Protein AF-A0A8X7NBV9-F1 (afdb_monomer_lite)

Radius of gyration: 50.73 Å; chains: 1; bounding box: 82×38×166 Å

Foldseek 3Di:
DDDDDDDDDDDDDDDDDDDDDDDDDDPDPDDDDDDDDDDDDDDDDDDDDDDPDPPDPPVPCPPPPDPDPVRVVVVVVVVVVVVVVVVVVVVVVVVVVVVVVVVVVVCVVCVVVVVVVVVVVVVVVVVVVVVVVVVVVVVVVVVVVVVVVVVVVVVVVVVVVVVVVVD

pLDDT: mean 71.48, std 27.23, range [28.72, 98.12]

Secondary structure (DSSP, 8-state):
-------------S---------------------------------------------------PPPHHHHHHHHHHHHHHHHHHHHHHHHHHHHHHHHHHHHHHHHHHHHHHHHHHHHHHHHHHHHHHHHHHHHHHHHHHHHHHHHHHHHHHHHHHHHHHHHHH-

Sequence (167 aa):
MSVVTVSIQLSPLTAWPSTTFRIAHRISSGSELLNSSDAGATRSQHNYLRPRVKPGRVASQVPRIGPSQEQLNTVRQQLLEANAQAVSERVKVEAVANDIGRKDTLLVERKPELQKIETLFSEANTQAANAVNEAAKLGSDNIKLTDELKIANRQLARAESSALVAE

Organism: NCBI:txid117179

Structure (mmCIF, N/CA/C/O backbone):
data_AF-A0A8X7NBV9-F1
#
_entry.id   AF-A0A8X7NBV9-F1
#
loop_
_atom_site.group_PDB
_atom_site.id
_atom_site.type_symbol
_atom_site.label_atom_id
_atom_site.label_alt_id
_atom_site.label_comp_id
_atom_site.label_asym_id
_atom_site.label_entity_id
_atom_site.label_seq_id
_atom_site.pdbx_PDB_ins_code
_atom_site.Cartn_x
_atom_site.Cartn_y
_atom_site.Cartn_z
_atom_site.occupancy
_atom_site.B_iso_or_equiv
_atom_site.auth_seq_id
_atom_site.auth_comp_id
_atom_site.auth_asym_id
_atom_site.auth_atom_id
_atom_site.pdbx_PDB_model_num
ATOM 1 N N . MET A 1 1 ? -4.201 -24.908 47.044 1.00 40.50 1 MET A N 1
ATOM 2 C CA . MET A 1 1 ? -4.213 -23.513 46.554 1.00 40.50 1 MET A CA 1
ATOM 3 C C . MET A 1 1 ? -3.425 -23.487 45.263 1.00 40.50 1 MET A C 1
ATOM 5 O O . MET A 1 1 ? -2.261 -23.861 45.299 1.00 40.50 1 MET A O 1
ATOM 9 N N . SER A 1 2 ? -4.048 -23.117 44.148 1.00 29.88 2 SER A N 1
ATOM 10 C CA . SER A 1 2 ? -3.385 -23.112 42.840 1.00 29.88 2 SER A CA 1
ATOM 11 C C . SER A 1 2 ? -3.385 -21.688 42.302 1.00 29.88 2 SER A C 1
ATOM 13 O O . SER A 1 2 ? -4.446 -21.129 42.036 1.00 29.88 2 SER A O 1
ATOM 15 N N . VAL A 1 3 ? -2.201 -21.085 42.205 1.00 34.66 3 VAL A N 1
ATOM 16 C CA . VAL A 1 3 ? -2.000 -19.785 41.557 1.00 34.66 3 VAL A CA 1
ATOM 17 C C . VAL A 1 3 ? -1.751 -20.068 40.082 1.00 34.66 3 VAL A C 1
ATOM 19 O O . VAL A 1 3 ? -0.753 -20.697 39.739 1.00 34.66 3 VAL A O 1
ATOM 22 N N . VAL A 1 4 ? -2.671 -19.647 39.216 1.00 29.69 4 VAL A N 1
ATOM 23 C CA . VAL A 1 4 ? -2.466 -19.690 37.765 1.00 29.69 4 VAL A CA 1
ATOM 24 C C . VAL A 1 4 ? -1.905 -18.338 37.345 1.00 29.69 4 VAL A C 1
ATOM 26 O O . VAL A 1 4 ? -2.595 -17.323 37.409 1.00 29.69 4 VAL A O 1
ATOM 29 N N . THR A 1 5 ? -0.635 -18.329 36.953 1.00 34.59 5 THR A N 1
ATOM 30 C CA . THR A 1 5 ? 0.057 -17.146 36.435 1.00 34.59 5 THR A CA 1
ATOM 31 C C . THR A 1 5 ? -0.054 -17.151 34.915 1.00 34.59 5 THR A C 1
ATOM 33 O O . THR A 1 5 ? 0.465 -18.056 34.268 1.00 34.59 5 THR A O 1
ATOM 36 N N . VAL A 1 6 ? -0.724 -16.153 34.338 1.00 31.12 6 VAL A N 1
ATOM 37 C CA . VAL A 1 6 ? -0.758 -15.941 32.884 1.00 31.12 6 VAL A CA 1
ATOM 38 C C . VAL A 1 6 ? 0.200 -14.801 32.551 1.00 31.12 6 VAL A C 1
ATOM 40 O O . VAL A 1 6 ? -0.018 -13.664 32.965 1.00 31.12 6 VAL A O 1
ATOM 43 N N . SER A 1 7 ? 1.275 -15.113 31.828 1.00 31.81 7 SER A N 1
ATOM 44 C CA . SER A 1 7 ? 2.258 -14.138 31.348 1.00 31.81 7 SER A CA 1
ATOM 45 C C . SER A 1 7 ? 1.928 -13.757 29.908 1.00 31.81 7 SER A C 1
ATOM 47 O O . SER A 1 7 ? 2.007 -14.600 29.018 1.00 31.81 7 SER A O 1
ATOM 49 N N . ILE A 1 8 ? 1.573 -12.495 29.667 1.00 34.66 8 ILE A N 1
ATOM 50 C CA . ILE A 1 8 ? 1.411 -11.947 28.315 1.00 34.66 8 ILE A CA 1
ATOM 51 C C . ILE A 1 8 ? 2.712 -11.228 27.958 1.00 34.66 8 ILE A C 1
ATOM 53 O O . ILE A 1 8 ? 3.088 -10.252 28.605 1.00 34.66 8 ILE A O 1
ATOM 57 N N . GLN A 1 9 ? 3.419 -11.739 26.952 1.00 31.36 9 GLN A N 1
ATOM 58 C CA . GLN A 1 9 ? 4.688 -11.192 26.482 1.00 31.36 9 GLN A CA 1
ATOM 59 C C . GLN A 1 9 ? 4.410 -10.249 25.300 1.00 31.36 9 GLN A C 1
ATOM 61 O O . GLN A 1 9 ? 4.125 -10.697 24.194 1.00 31.36 9 GLN A O 1
ATOM 66 N N . LEU A 1 10 ? 4.449 -8.937 25.542 1.00 36.03 10 LEU A N 1
ATOM 67 C CA . LEU A 1 10 ? 4.371 -7.913 24.495 1.00 36.03 10 LEU A CA 1
ATOM 68 C C . LEU A 1 10 ? 5.791 -7.608 23.994 1.00 36.03 10 LEU A C 1
ATOM 70 O O . LEU A 1 10 ? 6.668 -7.259 24.785 1.00 36.03 10 LEU A O 1
ATOM 74 N N . SER A 1 11 ? 6.036 -7.766 22.691 1.00 33.50 11 SER A N 1
ATOM 75 C CA . SER A 1 11 ? 7.308 -7.397 22.054 1.00 33.50 11 SER A CA 1
ATOM 76 C C . SER A 1 11 ? 7.513 -5.870 22.062 1.00 33.50 11 SER A C 1
ATOM 78 O O . SER A 1 11 ? 6.535 -5.129 21.940 1.00 33.50 11 SER A O 1
ATOM 80 N N . PRO A 1 12 ? 8.756 -5.367 22.196 1.00 40.03 12 PRO A N 1
ATOM 81 C CA . PRO A 1 12 ? 8.999 -3.980 22.563 1.00 40.03 12 PRO A CA 1
ATOM 82 C C . PRO A 1 12 ? 9.024 -3.071 21.331 1.00 40.03 12 PRO A C 1
ATOM 84 O O . PRO A 1 12 ? 9.937 -3.137 20.512 1.00 40.03 12 PRO A O 1
ATOM 87 N N . LEU A 1 13 ? 8.060 -2.159 21.236 1.00 38.03 13 LEU A N 1
ATOM 88 C CA . LEU A 1 13 ? 8.224 -0.920 20.485 1.00 38.03 13 LEU A CA 1
ATOM 89 C C . LEU A 1 13 ? 8.063 0.237 21.469 1.00 38.03 13 LEU A C 1
ATOM 91 O O . LEU A 1 13 ? 6.986 0.474 22.002 1.00 38.03 13 LEU A O 1
ATOM 95 N N . THR A 1 14 ? 9.168 0.955 21.658 1.00 39.38 14 THR A N 1
ATOM 96 C CA . THR A 1 14 ? 9.318 2.247 22.346 1.00 39.38 14 THR A CA 1
ATOM 97 C C . THR A 1 14 ? 9.292 2.240 23.881 1.00 39.38 14 THR A C 1
ATOM 99 O O . THR A 1 14 ? 8.371 1.773 24.541 1.00 39.38 14 THR A O 1
ATOM 102 N N . ALA A 1 15 ? 10.378 2.772 24.446 1.00 42.41 15 ALA A N 1
ATOM 103 C CA . ALA A 1 15 ? 10.660 2.874 25.868 1.00 42.41 15 ALA A CA 1
ATOM 104 C C . ALA A 1 15 ? 9.701 3.843 26.573 1.00 42.41 15 ALA A C 1
ATOM 106 O O . ALA A 1 15 ? 9.807 5.053 26.398 1.00 42.41 15 ALA A O 1
ATOM 107 N N . TRP A 1 16 ? 8.809 3.304 27.400 1.00 31.84 16 TRP A N 1
ATOM 108 C CA . TRP A 1 16 ? 8.080 4.019 28.450 1.00 31.84 16 TRP A CA 1
ATOM 109 C C . TRP A 1 16 ? 8.172 3.181 29.737 1.00 31.84 16 TRP A C 1
ATOM 111 O O . TRP A 1 16 ? 8.216 1.951 29.648 1.00 31.84 16 TRP A O 1
ATOM 121 N N . PRO A 1 17 ? 8.251 3.794 30.933 1.00 37.59 17 PRO A N 1
ATOM 122 C CA . PRO A 1 17 ? 8.408 3.049 32.178 1.00 37.59 17 PRO A CA 1
ATOM 123 C C . PRO A 1 17 ? 7.182 2.155 32.411 1.00 37.59 17 PRO A C 1
ATOM 125 O O . PRO A 1 17 ? 6.054 2.631 32.532 1.00 37.59 17 PRO A O 1
ATOM 128 N N . SER A 1 18 ? 7.404 0.842 32.451 1.00 35.84 18 SER A N 1
ATOM 129 C CA . SER A 1 18 ? 6.367 -0.159 32.689 1.00 35.84 18 SER A CA 1
ATOM 130 C C . SER A 1 18 ? 5.920 -0.122 34.152 1.00 35.84 18 SER A C 1
ATOM 132 O O . SER A 1 18 ? 6.580 -0.682 35.030 1.00 35.84 18 SER A O 1
ATOM 134 N N . THR A 1 19 ? 4.789 0.521 34.428 1.00 35.31 19 THR A N 1
ATOM 135 C CA . THR A 1 19 ? 4.111 0.421 35.726 1.00 35.31 19 THR A CA 1
ATOM 136 C C . THR A 1 19 ? 3.331 -0.893 35.774 1.00 35.31 19 THR A C 1
ATOM 138 O O . THR A 1 19 ? 2.257 -1.017 35.190 1.00 35.31 19 THR A O 1
ATOM 141 N N . THR A 1 20 ? 3.872 -1.901 36.459 1.00 39.22 20 THR A N 1
ATOM 142 C CA . THR A 1 20 ? 3.180 -3.176 36.694 1.00 39.22 20 THR A CA 1
ATOM 143 C C . THR A 1 20 ? 2.053 -2.977 37.708 1.00 39.22 20 THR A C 1
ATOM 145 O O . THR A 1 20 ? 2.305 -2.866 38.908 1.00 39.22 20 THR A O 1
ATOM 148 N N . PHE A 1 21 ? 0.800 -2.973 37.255 1.00 28.72 21 PHE A N 1
ATOM 149 C CA . PHE A 1 21 ? -0.358 -3.023 38.147 1.00 28.72 21 PHE A CA 1
ATOM 150 C C . PHE A 1 21 ? -0.648 -4.474 38.551 1.00 28.72 21 PHE A C 1
ATOM 152 O O . PHE A 1 21 ? -0.938 -5.324 37.711 1.00 28.72 21 PHE A O 1
ATOM 159 N N . ARG A 1 22 ? -0.582 -4.770 39.854 1.00 34.69 22 ARG A N 1
ATOM 160 C CA . ARG A 1 22 ? -1.091 -6.025 40.426 1.00 34.69 22 ARG A CA 1
ATOM 161 C C . ARG A 1 22 ? -2.537 -5.812 40.861 1.00 34.69 22 ARG A C 1
ATOM 163 O O . ARG A 1 22 ? -2.778 -5.143 41.861 1.00 34.69 22 ARG A O 1
ATOM 170 N N . ILE A 1 23 ? -3.490 -6.398 40.141 1.00 33.25 23 ILE A N 1
ATOM 171 C CA . ILE A 1 23 ? -4.890 -6.459 40.576 1.00 33.25 23 ILE A CA 1
ATOM 172 C C . ILE A 1 23 ? -5.084 -7.783 41.320 1.00 33.25 23 ILE A C 1
ATOM 174 O O . ILE A 1 23 ? -5.059 -8.856 40.723 1.00 33.25 23 ILE A O 1
ATOM 178 N N . ALA A 1 24 ? -5.237 -7.716 42.643 1.00 33.09 24 ALA A N 1
ATOM 179 C CA . ALA A 1 24 ? -5.604 -8.869 43.458 1.00 33.09 24 ALA A CA 1
ATOM 180 C C . ALA A 1 24 ? -7.134 -9.018 43.464 1.00 33.09 24 ALA A C 1
ATOM 182 O O . ALA A 1 24 ? -7.838 -8.227 44.088 1.00 33.09 24 ALA A O 1
ATOM 183 N N . HIS A 1 25 ? -7.661 -10.041 42.790 1.00 33.12 25 HIS A N 1
ATOM 184 C CA . HIS A 1 25 ? -9.070 -10.411 42.916 1.00 33.12 25 HIS A CA 1
ATOM 185 C C . HIS A 1 25 ? -9.273 -11.237 44.192 1.00 33.12 25 HIS A C 1
ATOM 187 O O . HIS A 1 25 ? -8.883 -12.402 44.264 1.00 33.12 25 HIS A O 1
ATOM 193 N N . ARG A 1 26 ? -9.901 -10.642 45.213 1.00 32.50 26 ARG A N 1
ATOM 194 C CA . ARG A 1 26 ? -10.406 -11.382 46.377 1.00 32.50 26 ARG A CA 1
ATOM 195 C C . ARG A 1 26 ? -11.779 -11.952 46.028 1.00 32.50 26 ARG A C 1
ATOM 197 O O . ARG A 1 26 ? -12.784 -11.256 46.128 1.00 32.50 26 ARG A O 1
ATOM 204 N N . ILE A 1 27 ? -11.825 -13.219 45.625 1.00 37.12 27 ILE A N 1
ATOM 205 C CA . ILE A 1 27 ? -13.082 -13.970 45.539 1.00 37.12 27 ILE A CA 1
ATOM 206 C C . ILE A 1 27 ? -13.480 -14.324 46.975 1.00 37.12 27 ILE A C 1
ATOM 208 O O . ILE A 1 27 ? -12.913 -15.222 47.591 1.00 37.12 27 ILE A O 1
ATOM 212 N N . SER A 1 28 ? -14.408 -13.554 47.542 1.00 34.56 28 SER A N 1
ATOM 213 C CA . SER A 1 28 ? -15.036 -13.857 48.827 1.00 34.56 28 SER A CA 1
ATOM 214 C C . SER A 1 28 ? -16.151 -14.875 48.596 1.00 34.56 28 SER A C 1
ATOM 216 O O . SER A 1 28 ? -17.269 -14.498 48.253 1.00 34.56 28 SER A O 1
ATOM 218 N N . SER A 1 29 ? -15.866 -16.162 48.789 1.00 39.81 29 SER A N 1
ATOM 219 C CA . SER A 1 29 ? -16.904 -17.180 48.969 1.00 39.81 29 SER A CA 1
ATOM 220 C C . SER A 1 29 ? -17.537 -16.988 50.350 1.00 39.81 29 SER A C 1
ATOM 222 O O . SER A 1 29 ? -17.068 -17.528 51.350 1.00 39.81 29 SER A O 1
ATOM 224 N N . GLY A 1 30 ? -18.558 -16.134 50.414 1.00 34.62 30 GLY A N 1
ATOM 225 C CA . GLY A 1 30 ? -19.397 -15.965 51.592 1.00 34.62 30 GLY A CA 1
ATOM 226 C C . GLY A 1 30 ? -20.456 -17.058 51.640 1.00 34.62 30 GLY A C 1
ATOM 227 O O . GLY A 1 30 ? -21.506 -16.926 51.021 1.00 34.62 30 GLY A O 1
ATOM 228 N N . SER A 1 31 ? -20.189 -18.115 52.395 1.00 42.88 31 SER A N 1
ATOM 229 C CA . SER A 1 31 ? -21.209 -19.043 52.872 1.00 42.88 31 SER A CA 1
ATOM 230 C C . SER A 1 31 ? -20.766 -19.557 54.231 1.00 42.88 31 SER A C 1
ATOM 232 O O . SER A 1 31 ? -19.851 -20.365 54.285 1.00 42.88 31 SER A O 1
ATOM 234 N N . GLU A 1 32 ? -21.363 -19.017 55.294 1.00 36.03 32 GLU A N 1
ATOM 235 C CA . GLU A 1 32 ? -21.689 -19.707 56.552 1.00 36.03 32 GLU A CA 1
ATOM 236 C C . GLU A 1 32 ? -22.239 -18.676 57.549 1.00 36.03 32 GLU A C 1
ATOM 238 O O . GLU A 1 32 ? -21.528 -18.025 58.311 1.00 36.03 32 GLU A O 1
ATOM 243 N N . LEU A 1 33 ? -23.559 -18.506 57.510 1.00 35.12 33 LEU A N 1
ATOM 244 C CA . LEU A 1 33 ? -24.326 -18.231 58.716 1.00 35.12 33 LEU A CA 1
ATOM 245 C C . LEU A 1 33 ? -24.773 -19.599 59.229 1.00 35.12 33 LEU A C 1
ATOM 247 O O . LEU A 1 33 ? -25.407 -20.323 58.464 1.00 35.12 33 LEU A O 1
ATOM 251 N N . LEU A 1 34 ? -24.463 -19.935 60.484 1.00 35.34 34 LEU A N 1
ATOM 252 C CA . LEU A 1 34 ? -25.444 -20.338 61.502 1.00 35.34 34 LEU A CA 1
ATOM 253 C C . LEU A 1 34 ? -24.769 -20.820 62.802 1.00 35.34 34 LEU A C 1
ATOM 255 O O . LEU A 1 34 ? -23.886 -21.668 62.801 1.00 35.34 34 LEU A O 1
ATOM 259 N N . ASN A 1 35 ? -25.324 -20.310 63.903 1.00 31.98 35 ASN A N 1
ATOM 260 C CA . ASN A 1 35 ? -25.410 -20.894 65.243 1.00 31.98 35 ASN A CA 1
ATOM 261 C C . ASN A 1 35 ? -24.152 -21.015 66.114 1.00 31.98 35 ASN A C 1
ATOM 263 O O . ASN A 1 35 ? -23.547 -22.068 66.274 1.00 31.98 35 ASN A O 1
ATOM 267 N N . SER A 1 36 ? -23.920 -19.948 66.879 1.00 35.28 36 SER A N 1
ATOM 268 C CA . SER A 1 36 ? -23.430 -20.047 68.253 1.00 35.28 36 SER A CA 1
ATOM 269 C C . SER A 1 36 ? -24.563 -20.505 69.183 1.00 35.28 36 SER A C 1
ATOM 271 O O . SER A 1 36 ? -25.478 -19.719 69.429 1.00 35.28 36 SER A O 1
ATOM 273 N N . SER A 1 37 ? -24.517 -21.731 69.709 1.00 36.75 37 SER A N 1
ATOM 274 C CA . SER A 1 37 ? -25.209 -22.166 70.942 1.00 36.75 37 SER A CA 1
ATOM 275 C C . SER A 1 37 ? -24.714 -23.563 71.329 1.00 36.75 37 SER A C 1
ATOM 277 O O . SER A 1 37 ? -25.047 -24.526 70.653 1.00 36.75 37 SER A O 1
ATOM 279 N N . ASP A 1 38 ? -23.864 -23.664 72.351 1.00 33.75 38 ASP A N 1
ATOM 280 C CA . ASP A 1 38 ? -24.143 -24.446 73.568 1.00 33.75 38 ASP A CA 1
ATOM 281 C C . ASP A 1 38 ? -22.859 -24.733 74.352 1.00 33.75 38 ASP A C 1
ATOM 283 O O . ASP A 1 38 ? -22.049 -25.608 74.048 1.00 33.75 38 ASP A O 1
ATOM 287 N N . ALA A 1 39 ? -22.703 -23.947 75.416 1.00 37.59 39 ALA A N 1
ATOM 288 C CA . ALA A 1 39 ? -21.810 -24.229 76.516 1.00 37.59 39 ALA A CA 1
ATOM 289 C C . ALA A 1 39 ? -22.383 -25.400 77.327 1.00 37.59 39 ALA A C 1
ATOM 291 O O . ALA A 1 39 ? -23.415 -25.275 77.987 1.00 37.59 39 ALA A O 1
ATOM 292 N N . GLY A 1 40 ? -21.682 -26.530 77.319 1.00 34.12 40 GLY A N 1
ATOM 293 C CA . GLY A 1 40 ? -21.856 -27.562 78.330 1.00 34.12 40 GLY A CA 1
ATOM 294 C C . GLY A 1 40 ? -21.268 -27.085 79.657 1.00 34.12 40 GLY A C 1
ATOM 295 O O . GLY A 1 40 ? -20.053 -27.088 79.831 1.00 34.12 40 GLY A O 1
ATOM 296 N N . ALA A 1 41 ? -22.120 -26.690 80.602 1.00 35.81 41 ALA A N 1
ATOM 297 C CA . ALA A 1 41 ? -21.741 -26.562 82.005 1.00 35.81 41 ALA A CA 1
ATOM 298 C C . ALA A 1 41 ? -22.885 -27.050 82.899 1.00 35.81 41 ALA A C 1
ATOM 300 O O . ALA A 1 41 ? -23.972 -26.478 82.978 1.00 35.81 41 ALA A O 1
ATOM 301 N N . THR A 1 42 ? -22.613 -28.167 83.557 1.00 37.41 42 THR A N 1
ATOM 302 C CA . THR A 1 42 ? -23.467 -28.874 84.502 1.00 37.41 42 THR A CA 1
ATOM 303 C C . THR A 1 42 ? -23.812 -28.035 85.734 1.00 37.41 42 THR A C 1
ATOM 305 O O . THR A 1 42 ? -22.951 -27.594 86.487 1.00 37.41 42 THR A O 1
ATOM 308 N N . ARG A 1 43 ? -25.124 -27.899 85.932 1.00 31.59 43 ARG A N 1
ATOM 309 C CA . ARG A 1 43 ? -25.900 -27.715 87.167 1.00 31.59 43 ARG A CA 1
ATOM 310 C C . ARG A 1 43 ? -25.135 -27.979 88.482 1.00 31.59 43 ARG A C 1
ATOM 312 O O . ARG A 1 43 ? -24.855 -29.126 88.811 1.00 31.59 43 ARG A O 1
ATOM 319 N N . SER A 1 44 ? -24.963 -26.935 89.295 1.00 34.53 44 SER A N 1
ATOM 320 C CA . SER A 1 44 ? -24.805 -27.044 90.753 1.00 34.53 44 SER A CA 1
ATOM 321 C C . SER A 1 44 ? -25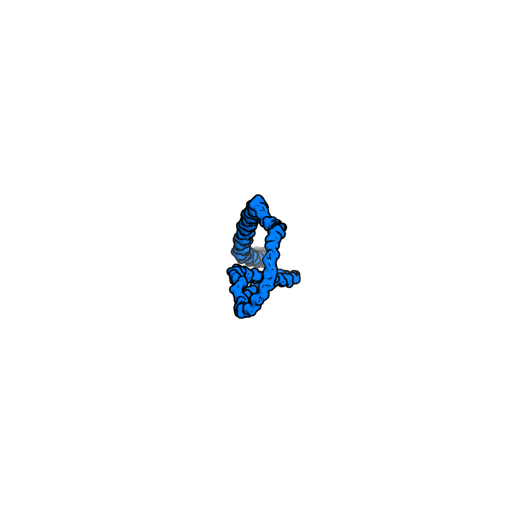.916 -26.240 91.428 1.00 34.53 44 SER A C 1
ATOM 323 O O . SER A 1 44 ? -26.158 -25.081 91.089 1.00 34.53 44 SER A O 1
ATOM 325 N N . GLN A 1 45 ? -26.660 -26.897 92.316 1.00 38.69 45 GLN A N 1
ATOM 326 C CA . GLN A 1 45 ? -27.766 -26.312 93.061 1.00 38.69 45 GLN A CA 1
ATOM 327 C C . GLN A 1 45 ? -27.255 -25.615 94.316 1.00 38.69 45 GLN A C 1
ATOM 329 O O . GLN A 1 45 ? -26.617 -26.263 95.134 1.00 38.69 45 GLN A O 1
ATOM 334 N N . HIS A 1 46 ? -27.666 -24.368 94.544 1.00 34.19 46 HIS A N 1
ATOM 335 C CA . HIS A 1 46 ? -27.801 -23.851 95.902 1.00 34.19 46 HIS A CA 1
ATOM 336 C C . HIS A 1 46 ? -29.074 -23.017 96.028 1.00 34.19 46 HIS A C 1
ATOM 338 O O . HIS A 1 46 ? -29.230 -21.945 95.447 1.00 34.19 46 HIS A O 1
ATOM 344 N N . ASN A 1 47 ? -30.001 -23.587 96.790 1.00 40.75 47 ASN A N 1
ATOM 345 C CA . ASN A 1 47 ? -31.266 -23.011 97.192 1.00 40.75 47 ASN A CA 1
ATOM 346 C C . ASN A 1 47 ? -30.988 -22.054 98.363 1.00 40.75 47 ASN A C 1
ATOM 348 O O . ASN A 1 47 ? -30.647 -22.505 99.454 1.00 40.75 47 ASN A O 1
ATOM 352 N N . TYR A 1 48 ? -31.138 -20.747 98.150 1.00 39.09 48 TYR A N 1
ATOM 353 C CA . TYR A 1 48 ? -31.240 -19.776 99.239 1.00 39.09 48 TYR A CA 1
ATOM 354 C C . TYR A 1 48 ? -32.520 -18.972 99.046 1.00 39.09 48 TYR A C 1
ATOM 356 O O . TYR A 1 48 ? -32.632 -18.139 98.146 1.00 39.09 48 TYR A O 1
ATOM 364 N N . LEU A 1 49 ? -33.494 -19.266 99.908 1.00 47.22 49 LEU A N 1
ATOM 365 C CA . LEU A 1 49 ? -34.712 -18.494 100.117 1.00 47.22 49 LEU A CA 1
ATOM 366 C C . LEU A 1 49 ? -34.364 -17.002 100.227 1.00 47.22 49 LEU A C 1
ATOM 368 O O . LEU A 1 49 ? -33.726 -16.579 101.191 1.00 47.22 49 LEU A O 1
ATOM 372 N N . ARG A 1 50 ? -34.789 -16.200 99.245 1.00 45.47 50 ARG A N 1
ATOM 373 C CA . ARG A 1 50 ? -34.771 -14.733 99.324 1.00 45.47 50 ARG A CA 1
ATOM 374 C C . ARG A 1 50 ? -36.185 -14.166 99.172 1.00 45.47 50 ARG A C 1
ATOM 376 O O . ARG A 1 50 ? -37.005 -14.766 98.476 1.00 45.47 50 ARG A O 1
ATOM 383 N N . PRO A 1 51 ? -36.490 -13.039 99.844 1.00 40.50 51 PRO A N 1
ATOM 384 C CA . PRO A 1 51 ? -37.850 -12.535 99.996 1.00 40.50 51 PRO A CA 1
ATOM 385 C C . PRO A 1 51 ? -38.475 -12.175 98.651 1.00 40.50 51 PRO A C 1
ATOM 387 O O . PRO A 1 51 ? -37.806 -11.683 97.744 1.00 40.50 51 PRO A O 1
ATOM 390 N N . ARG A 1 52 ? -39.788 -12.385 98.546 1.00 45.03 52 ARG A N 1
ATOM 391 C CA . ARG A 1 52 ? -40.603 -12.092 97.366 1.00 45.03 52 ARG A CA 1
ATOM 392 C C . ARG A 1 52 ? -40.750 -10.575 97.186 1.00 45.03 52 ARG A C 1
ATOM 394 O O . ARG A 1 52 ? -41.778 -10.000 97.531 1.00 45.03 52 ARG A O 1
ATOM 401 N N . VAL A 1 53 ? -39.728 -9.919 96.644 1.00 46.62 53 VAL A N 1
ATOM 402 C CA . VAL A 1 53 ? -39.854 -8.551 96.129 1.00 46.62 53 VAL A CA 1
ATOM 403 C C . VAL A 1 53 ? -40.540 -8.664 94.773 1.00 46.62 53 VAL A C 1
ATOM 405 O O . VAL A 1 53 ? -40.023 -9.319 93.868 1.00 46.62 53 VAL A O 1
ATOM 408 N N . LYS A 1 54 ? -41.741 -8.092 94.631 1.00 50.22 54 LYS A N 1
ATOM 409 C CA . LYS A 1 54 ? -42.389 -7.993 93.318 1.00 50.22 54 LYS A CA 1
ATOM 410 C C . LYS A 1 54 ? -41.408 -7.265 92.390 1.00 50.22 54 LYS A C 1
ATOM 412 O O . LYS A 1 54 ? -41.014 -6.154 92.747 1.00 50.22 54 LYS A O 1
ATOM 417 N N . PRO A 1 55 ? -41.012 -7.825 91.233 1.00 44.06 55 PRO A N 1
ATOM 418 C CA . PRO A 1 55 ? -40.320 -7.025 90.244 1.00 44.06 55 PRO A CA 1
ATOM 419 C C . PRO A 1 55 ? -41.296 -5.928 89.827 1.00 44.06 55 PRO A C 1
ATOM 421 O O . PRO A 1 55 ? -42.320 -6.190 89.193 1.00 44.06 55 PRO A O 1
ATOM 424 N N . GLY A 1 56 ? -41.018 -4.695 90.249 1.00 42.00 56 GLY A N 1
ATOM 425 C CA . GLY A 1 56 ? -41.605 -3.540 89.600 1.00 42.00 56 GLY A CA 1
ATOM 426 C C . GLY A 1 56 ? -41.310 -3.685 88.113 1.00 42.00 56 GLY A C 1
ATOM 427 O O . GLY A 1 56 ? -40.166 -3.937 87.732 1.00 42.00 56 GLY A O 1
ATOM 428 N N . ARG A 1 57 ? -42.341 -3.586 87.268 1.00 45.41 57 ARG A N 1
ATOM 429 C CA . ARG A 1 57 ? -42.136 -3.391 85.833 1.00 45.41 57 ARG A CA 1
ATOM 430 C C . ARG A 1 57 ? -41.417 -2.058 85.671 1.00 45.41 57 ARG A C 1
ATOM 432 O O . ARG A 1 57 ? -42.055 -1.023 85.521 1.00 45.41 57 ARG A O 1
ATOM 439 N N . VAL A 1 58 ? -40.092 -2.078 85.682 1.00 46.25 58 VAL A N 1
ATOM 440 C CA . VAL A 1 58 ? -39.342 -1.060 84.967 1.00 46.25 58 VAL A CA 1
ATOM 441 C C . VAL A 1 58 ? -39.520 -1.452 83.512 1.00 46.25 58 VAL A C 1
ATOM 443 O O . VAL A 1 58 ? -38.911 -2.407 83.030 1.00 46.25 58 VAL A O 1
ATOM 446 N N . ALA A 1 59 ? -40.462 -0.793 82.842 1.00 45.62 59 ALA A N 1
ATOM 447 C CA . ALA A 1 59 ? -40.527 -0.824 81.396 1.00 45.62 59 ALA A CA 1
ATOM 448 C C . ALA A 1 59 ? -39.231 -0.182 80.893 1.00 45.62 59 ALA A C 1
ATOM 450 O O . ALA A 1 59 ? -39.157 1.021 80.672 1.00 45.62 59 ALA A O 1
ATOM 451 N N . SER A 1 60 ? -38.187 -0.997 80.767 1.00 46.81 60 SER A N 1
ATOM 452 C CA . SER A 1 60 ? -37.045 -0.715 79.915 1.00 46.81 60 SER A CA 1
ATOM 453 C C . SER A 1 60 ? -37.582 -0.709 78.486 1.00 46.81 60 SER A C 1
ATOM 455 O O . SER A 1 60 ? -37.549 -1.707 77.766 1.00 46.81 60 SER A O 1
ATOM 457 N N . GLN A 1 61 ? -38.199 0.408 78.104 1.00 45.09 61 GLN A N 1
ATOM 458 C CA . GLN A 1 61 ? -38.379 0.754 76.708 1.00 45.09 61 GLN A CA 1
ATOM 459 C C . GLN A 1 61 ? -36.983 1.088 76.189 1.00 45.09 61 GLN A C 1
ATOM 461 O O . GLN A 1 61 ? -36.598 2.248 76.120 1.00 45.09 61 GLN A O 1
ATOM 466 N N . VAL A 1 62 ? -36.198 0.064 75.850 1.00 47.62 62 VAL A N 1
ATOM 467 C CA . VAL A 1 62 ? -35.198 0.250 74.802 1.00 47.62 62 VAL A CA 1
ATOM 468 C C . VAL A 1 62 ? -36.026 0.500 73.547 1.00 47.62 62 VAL A C 1
ATOM 470 O O . VAL A 1 62 ? -36.786 -0.396 73.157 1.00 47.62 62 VAL A O 1
ATOM 473 N N . PRO A 1 63 ? -35.976 1.693 72.934 1.00 48.81 63 PRO A N 1
ATOM 474 C CA . PRO A 1 63 ? -36.708 1.924 71.707 1.00 48.81 63 PRO A CA 1
ATOM 475 C C . PRO A 1 63 ? -36.173 0.927 70.679 1.00 48.81 63 PRO A C 1
ATOM 477 O O . PRO A 1 63 ? -35.017 1.010 70.268 1.00 48.81 63 PRO A O 1
ATOM 480 N N . ARG A 1 64 ? -36.989 -0.048 70.263 1.00 58.66 64 ARG A N 1
ATOM 481 C CA . ARG A 1 64 ? -36.728 -0.770 69.016 1.00 58.66 64 ARG A CA 1
ATOM 482 C C . ARG A 1 64 ? -37.013 0.213 67.886 1.00 58.66 64 ARG A C 1
ATOM 484 O O . ARG A 1 64 ? -38.081 0.180 67.286 1.00 58.66 64 ARG A O 1
ATOM 491 N N . ILE A 1 65 ? -36.070 1.115 67.638 1.00 56.62 65 ILE A N 1
ATOM 492 C CA . ILE A 1 65 ? -36.047 1.954 66.442 1.00 56.62 65 ILE A CA 1
ATOM 493 C C . ILE A 1 65 ? -35.549 1.038 65.322 1.00 56.62 65 ILE A C 1
ATOM 495 O O . ILE A 1 65 ? -34.374 1.026 64.968 1.00 56.62 65 ILE A O 1
ATOM 499 N N . GLY A 1 66 ? -36.430 0.158 64.849 1.00 63.22 66 GLY A N 1
ATOM 500 C CA . GLY A 1 66 ? -36.256 -0.437 63.530 1.00 63.22 66 GLY A CA 1
ATOM 501 C C . GLY A 1 66 ? -36.515 0.645 62.478 1.00 63.22 66 GLY A C 1
ATOM 502 O O . GLY A 1 66 ? -37.310 1.550 62.751 1.00 63.22 66 GLY A O 1
ATOM 503 N N . PRO A 1 67 ? -35.861 0.593 61.304 1.00 70.38 67 PRO A N 1
ATOM 504 C CA . PRO A 1 67 ? -36.177 1.524 60.231 1.00 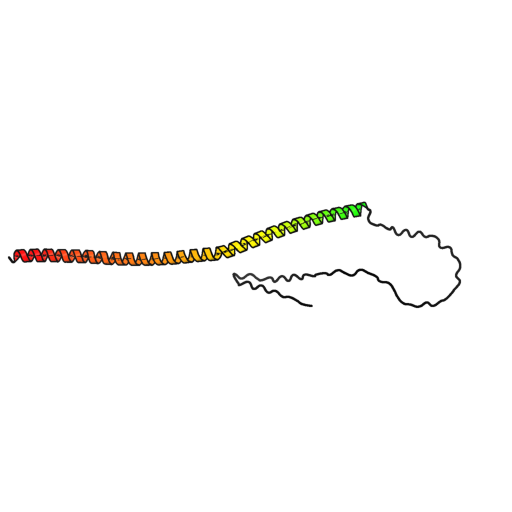70.38 67 PRO A CA 1
ATOM 505 C C . PRO A 1 67 ? -37.671 1.438 59.908 1.00 70.38 67 PRO A C 1
ATOM 507 O O . PRO A 1 67 ? -38.253 0.348 59.917 1.00 70.38 67 PRO A O 1
ATOM 510 N N . SER A 1 68 ? -38.299 2.587 59.659 1.00 80.75 68 SER A N 1
ATOM 511 C CA . SER A 1 68 ? -39.715 2.611 59.298 1.00 80.75 68 SER A CA 1
ATOM 512 C C . SER A 1 68 ? -39.931 1.847 57.988 1.00 80.75 68 SER A C 1
ATOM 514 O O . SER A 1 68 ? -39.030 1.726 57.153 1.00 80.75 68 SER A O 1
ATOM 516 N N . GLN A 1 69 ? -41.142 1.330 57.781 1.00 80.94 69 GLN A N 1
ATOM 517 C CA . GLN A 1 69 ? -41.478 0.623 56.544 1.00 80.94 69 GLN A CA 1
ATOM 518 C C . GLN A 1 69 ? -41.223 1.493 55.299 1.00 80.94 69 GLN A C 1
ATOM 520 O O . GLN A 1 69 ? -40.792 0.990 54.265 1.00 80.94 69 GLN A O 1
ATOM 525 N N . GLU A 1 70 ? -41.421 2.806 55.418 1.00 81.31 70 GLU A N 1
ATOM 526 C CA . GLU A 1 70 ? -41.098 3.783 54.377 1.00 81.31 70 GLU A CA 1
ATOM 527 C C . GLU A 1 70 ? -39.595 3.849 54.094 1.00 81.31 70 GLU A C 1
ATOM 529 O O . GLU A 1 70 ? -39.202 3.786 52.935 1.00 81.31 70 GLU A O 1
ATOM 534 N N . GLN A 1 71 ? -38.740 3.880 55.124 1.00 82.44 71 GLN A N 1
ATOM 535 C CA . GLN A 1 71 ? -37.281 3.854 54.944 1.00 82.44 71 GLN A CA 1
ATOM 536 C C . GLN A 1 71 ? -36.822 2.576 54.231 1.00 82.44 71 GLN A C 1
ATOM 538 O O . GLN A 1 71 ? -35.986 2.638 53.331 1.00 82.44 71 GLN A O 1
ATOM 543 N N . LEU A 1 72 ? -37.398 1.423 54.582 1.00 85.06 72 LEU A N 1
ATOM 544 C CA . LEU A 1 72 ? -37.103 0.155 53.907 1.00 85.06 72 LEU A CA 1
ATOM 545 C C . LEU A 1 72 ? -37.562 0.152 52.444 1.00 85.06 72 LEU A C 1
ATOM 547 O O . LEU A 1 72 ? -36.863 -0.390 51.586 1.00 85.06 72 LEU A O 1
ATOM 551 N N . ASN A 1 73 ? -38.712 0.757 52.146 1.00 87.44 73 ASN A N 1
ATOM 552 C CA . ASN A 1 73 ? -39.209 0.881 50.777 1.00 87.44 73 ASN A CA 1
ATOM 553 C C . ASN A 1 73 ? -38.331 1.824 49.942 1.00 87.44 73 ASN A C 1
ATOM 555 O O . ASN A 1 73 ? -37.960 1.462 48.826 1.00 87.44 73 ASN A O 1
ATOM 559 N N . THR A 1 74 ? -37.911 2.962 50.501 1.00 90.88 74 THR A N 1
ATOM 560 C CA . THR A 1 74 ? -36.991 3.903 49.843 1.00 90.88 74 THR A CA 1
ATOM 561 C C . THR A 1 74 ? -35.646 3.251 49.531 1.00 90.88 74 THR A C 1
ATOM 563 O O . THR A 1 74 ? -35.168 3.343 48.404 1.00 90.88 74 THR A O 1
ATOM 566 N N . VAL A 1 75 ? -35.057 2.525 50.488 1.00 90.25 75 VAL A N 1
ATOM 567 C CA . VAL A 1 75 ? -33.783 1.815 50.272 1.00 90.25 75 VAL A CA 1
ATOM 568 C C . VAL A 1 75 ? -33.926 0.730 49.202 1.00 90.25 75 VAL A C 1
ATOM 570 O O . VAL A 1 75 ? -33.044 0.581 48.359 1.00 90.25 75 VAL A O 1
ATOM 573 N N . ARG A 1 76 ? -35.041 -0.014 49.181 1.00 91.69 76 ARG A N 1
ATOM 574 C CA . ARG A 1 76 ? -35.307 -1.007 48.123 1.00 91.69 76 ARG A CA 1
ATOM 575 C C . ARG A 1 76 ? -35.415 -0.365 46.745 1.00 91.69 76 ARG A C 1
ATOM 577 O O . ARG A 1 76 ? -34.882 -0.918 45.787 1.00 91.69 76 ARG A O 1
ATOM 584 N N . GLN A 1 77 ? -36.085 0.778 46.646 1.00 92.25 77 GLN A N 1
ATOM 585 C CA . GLN A 1 77 ? -36.243 1.491 45.385 1.00 92.25 77 GLN A CA 1
ATOM 586 C C . GLN A 1 77 ? -34.902 2.041 44.881 1.00 92.25 77 GLN A C 1
ATOM 588 O O . GLN A 1 77 ? -34.543 1.802 43.731 1.00 92.25 77 GLN A O 1
ATOM 593 N N . GLN A 1 78 ? -34.097 2.634 45.766 1.00 93.25 78 GLN A N 1
ATOM 594 C CA . GLN A 1 78 ? -32.730 3.064 45.449 1.00 93.25 78 GLN A CA 1
ATOM 595 C C . GLN A 1 78 ? -31.837 1.897 45.008 1.00 93.25 78 GLN A C 1
ATOM 597 O O . GLN A 1 78 ? -31.051 2.039 44.074 1.00 93.25 78 GLN A O 1
ATOM 602 N N . LEU A 1 79 ? -31.966 0.723 45.638 1.00 93.25 79 LEU A N 1
ATOM 603 C CA . LEU A 1 79 ? -31.211 -0.471 45.250 1.00 93.25 79 LEU A CA 1
ATOM 604 C C . LEU A 1 79 ? -31.611 -0.971 43.852 1.00 93.25 79 LEU A C 1
ATOM 606 O O . LEU A 1 79 ? -30.752 -1.388 43.077 1.00 93.25 79 LEU A O 1
ATOM 610 N N . LEU A 1 80 ? -32.905 -0.929 43.520 1.00 94.56 80 LEU A N 1
ATOM 611 C CA . LEU A 1 80 ? -33.406 -1.282 42.189 1.00 94.56 80 LEU A CA 1
ATOM 612 C C . LEU A 1 80 ? -32.885 -0.314 41.120 1.00 94.56 80 LEU A C 1
ATOM 614 O O . LEU A 1 80 ? -32.414 -0.763 40.076 1.00 94.56 80 LEU A O 1
ATOM 618 N N . GLU A 1 81 ? -32.910 0.988 41.397 1.00 94.12 81 GLU A N 1
ATOM 619 C CA . GLU A 1 81 ? -32.390 2.022 40.495 1.00 94.12 81 GLU A CA 1
ATOM 620 C C . GLU A 1 81 ? -30.875 1.893 40.291 1.00 94.12 81 GLU A C 1
ATOM 622 O O . GLU A 1 81 ? -30.406 1.884 39.150 1.00 94.12 81 GLU A O 1
ATOM 627 N N . ALA A 1 82 ? -30.109 1.702 41.369 1.00 90.44 82 ALA A N 1
ATOM 628 C CA . ALA A 1 82 ? -28.665 1.490 41.298 1.00 90.44 82 ALA A CA 1
ATOM 629 C C . ALA A 1 82 ? -28.309 0.211 40.522 1.00 90.44 82 ALA A C 1
ATOM 631 O O . ALA A 1 82 ? -27.390 0.213 39.702 1.00 90.44 82 ALA A O 1
ATOM 632 N N . ASN A 1 83 ? -29.064 -0.876 40.720 1.00 94.19 83 ASN A N 1
ATOM 633 C CA . ASN A 1 83 ? -28.880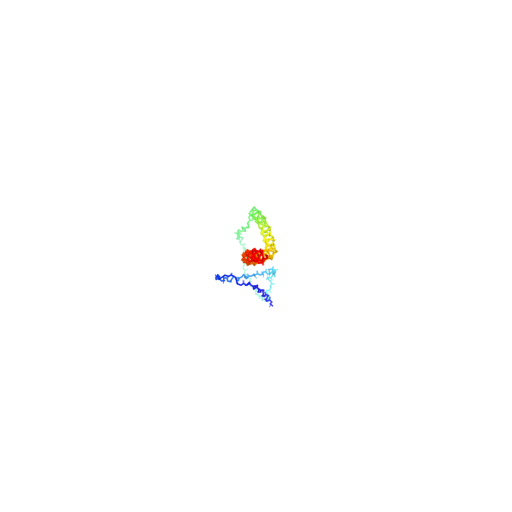 -2.105 39.949 1.00 94.19 83 ASN A CA 1
ATOM 634 C C . ASN A 1 83 ? -29.196 -1.900 38.463 1.00 94.19 83 ASN A C 1
ATOM 636 O O . ASN A 1 83 ? -28.450 -2.386 37.614 1.00 94.19 83 ASN A O 1
ATOM 640 N N . ALA A 1 84 ? -30.260 -1.167 38.128 1.00 93.56 84 ALA A N 1
ATOM 641 C CA . ALA A 1 84 ? -30.598 -0.862 36.739 1.00 93.56 84 ALA A CA 1
ATOM 642 C C . ALA A 1 84 ? -29.499 -0.030 36.053 1.00 93.56 84 ALA A C 1
ATOM 644 O O . ALA A 1 84 ? -29.123 -0.318 34.913 1.00 93.56 84 ALA A O 1
ATOM 645 N N . GLN A 1 85 ? -28.934 0.954 36.760 1.00 94.31 85 GLN A N 1
ATOM 646 C CA . GLN A 1 85 ? -27.798 1.742 36.275 1.00 94.31 85 GLN A CA 1
ATOM 647 C C . GLN A 1 85 ? -26.554 0.869 36.064 1.00 94.31 85 GLN A C 1
ATOM 649 O O . GLN A 1 85 ? -25.978 0.886 34.977 1.00 94.31 85 GLN A O 1
ATOM 654 N N . ALA A 1 86 ? -26.198 0.030 37.041 1.00 92.56 86 ALA A N 1
ATOM 655 C CA . ALA A 1 86 ? -25.045 -0.864 36.941 1.00 92.56 86 ALA A CA 1
ATOM 656 C C . ALA A 1 86 ? -25.173 -1.868 35.780 1.00 92.56 86 ALA A C 1
ATOM 658 O O . ALA A 1 86 ? -24.192 -2.160 35.094 1.00 92.56 86 ALA A O 1
ATOM 659 N N . VAL A 1 87 ? -26.377 -2.391 35.525 1.00 95.00 87 VAL A N 1
ATOM 660 C CA . VAL A 1 87 ? -26.639 -3.263 34.369 1.00 95.00 87 VAL A CA 1
ATOM 661 C C . VAL A 1 87 ? -26.484 -2.490 33.057 1.00 95.00 87 VAL A C 1
ATOM 663 O O . VAL A 1 87 ? -25.820 -2.976 32.144 1.00 95.00 87 VAL A O 1
ATOM 666 N N . SER A 1 88 ? -27.030 -1.273 32.970 1.00 93.81 88 SER A N 1
ATOM 667 C CA . SER A 1 88 ? -26.894 -0.413 31.785 1.00 93.81 88 SER A CA 1
ATOM 668 C C . SER A 1 88 ? -25.429 -0.102 31.458 1.00 93.81 88 SER A C 1
ATOM 670 O O . SER A 1 88 ? -25.012 -0.184 30.302 1.00 93.81 88 SER A O 1
ATOM 672 N N . GLU A 1 89 ? -24.620 0.204 32.471 1.00 94.38 89 GLU A N 1
ATOM 673 C CA . GLU A 1 89 ? -23.188 0.457 32.297 1.00 94.38 89 GLU A CA 1
ATOM 674 C C . GLU A 1 89 ? -22.429 -0.789 31.840 1.00 94.38 89 GLU A C 1
ATOM 676 O O . GLU A 1 89 ? -21.619 -0.699 30.917 1.00 94.38 89 GLU A O 1
ATOM 681 N N . ARG A 1 90 ? -22.728 -1.964 32.409 1.00 94.31 90 ARG A N 1
ATOM 682 C CA . ARG A 1 90 ? -22.116 -3.230 31.972 1.00 94.31 90 ARG A CA 1
ATOM 683 C C . ARG A 1 90 ? -22.381 -3.518 30.498 1.00 94.31 90 ARG A C 1
ATOM 685 O O . ARG A 1 90 ? -21.443 -3.848 29.781 1.00 94.31 90 ARG A O 1
ATOM 692 N N . VAL A 1 91 ? -23.617 -3.319 30.036 1.00 95.38 91 VAL A N 1
ATOM 693 C CA . VAL A 1 91 ? -23.978 -3.506 28.620 1.00 95.38 91 VAL A CA 1
ATOM 694 C C . VAL A 1 91 ? -23.187 -2.554 27.717 1.00 95.38 91 VAL A C 1
ATOM 696 O O . VAL A 1 91 ? -22.698 -2.963 26.665 1.00 95.38 91 VAL A O 1
ATOM 699 N N . LYS A 1 92 ? -23.002 -1.292 28.127 1.00 94.56 92 LYS A N 1
ATOM 700 C CA . LYS A 1 92 ? -22.189 -0.326 27.367 1.00 94.56 92 LYS A CA 1
ATOM 701 C C . LYS A 1 92 ? -20.719 -0.737 27.305 1.00 94.56 92 LYS A C 1
ATOM 703 O O . LYS A 1 92 ? -20.114 -0.648 26.241 1.00 94.56 92 LYS A O 1
ATOM 708 N N . VAL A 1 93 ? -20.149 -1.191 28.421 1.00 94.81 93 VAL A N 1
ATOM 709 C CA . VAL A 1 93 ? -18.755 -1.662 28.473 1.00 94.81 93 VAL A CA 1
ATOM 710 C C . VAL A 1 93 ? -18.559 -2.876 27.567 1.00 94.81 93 VAL A C 1
ATOM 712 O O . VAL A 1 93 ? -17.586 -2.927 26.819 1.00 94.81 93 VAL A O 1
ATOM 715 N N . GLU A 1 94 ? -19.497 -3.821 27.582 1.00 93.88 94 GLU A N 1
ATOM 716 C CA . GLU A 1 94 ? -19.449 -5.008 26.727 1.00 93.88 94 GLU A CA 1
ATOM 717 C C . GLU A 1 94 ? -19.563 -4.651 25.236 1.00 93.88 94 GLU A C 1
ATOM 719 O O . GLU A 1 94 ? -18.815 -5.179 24.412 1.00 93.88 94 GLU A O 1
ATOM 724 N N . ALA A 1 95 ? -20.420 -3.687 24.882 1.00 94.25 95 ALA A N 1
ATOM 725 C CA . ALA A 1 95 ? -20.500 -3.167 23.518 1.00 94.25 95 ALA A CA 1
ATOM 726 C C . ALA A 1 95 ? -19.171 -2.537 23.060 1.00 94.25 95 ALA A C 1
ATOM 728 O O . ALA A 1 95 ? -18.683 -2.850 21.975 1.00 94.25 95 ALA A O 1
ATOM 729 N N . VAL A 1 96 ? -18.544 -1.713 23.907 1.00 95.12 96 VAL A N 1
ATOM 730 C CA . VAL A 1 96 ? -17.238 -1.101 23.607 1.00 95.12 96 VAL A CA 1
ATOM 731 C C . VAL A 1 96 ? -16.144 -2.163 23.465 1.00 95.12 96 VAL A C 1
ATOM 733 O O . VAL A 1 96 ? -15.331 -2.076 22.546 1.00 95.12 96 VAL A O 1
ATOM 736 N N . ALA A 1 97 ? -16.129 -3.184 24.324 1.00 94.81 97 ALA A N 1
ATOM 737 C CA . ALA A 1 97 ? -15.162 -4.277 24.237 1.00 94.81 97 ALA A CA 1
ATOM 738 C C . ALA A 1 97 ? -15.294 -5.059 22.917 1.00 94.81 97 ALA A C 1
ATOM 740 O O . ALA A 1 97 ? -14.288 -5.346 22.265 1.00 94.81 97 ALA A O 1
ATOM 741 N N . ASN A 1 98 ? -16.526 -5.339 22.483 1.00 94.38 98 ASN A N 1
ATOM 742 C CA . ASN A 1 98 ? -16.791 -5.999 21.203 1.00 94.38 98 ASN A CA 1
ATOM 743 C C . ASN A 1 98 ? -16.339 -5.150 20.005 1.00 94.38 98 ASN A C 1
ATOM 745 O O . ASN A 1 98 ? -15.758 -5.679 19.053 1.00 94.38 98 ASN A O 1
ATOM 749 N N . ASP A 1 99 ? -16.560 -3.836 20.054 1.00 94.56 99 ASP A N 1
ATOM 750 C CA . ASP A 1 99 ? -16.109 -2.917 19.006 1.00 94.56 99 ASP A CA 1
ATOM 751 C C . ASP A 1 99 ? -14.581 -2.820 18.931 1.00 94.56 99 ASP A C 1
ATOM 753 O O . ASP A 1 99 ? -14.023 -2.770 17.831 1.00 94.56 99 ASP A O 1
ATOM 757 N N . ILE A 1 100 ? -13.891 -2.826 20.077 1.00 94.25 100 ILE A N 1
ATOM 758 C CA . ILE A 1 100 ? -12.423 -2.872 20.129 1.00 94.25 100 ILE A CA 1
ATOM 759 C C . ILE A 1 100 ? -11.919 -4.180 19.514 1.00 94.25 100 ILE A C 1
ATOM 761 O O . ILE A 1 100 ? -11.110 -4.133 18.590 1.00 94.25 100 ILE A O 1
ATOM 765 N N . GLY A 1 101 ? -12.463 -5.331 19.924 1.00 93.50 101 GLY A N 1
ATOM 766 C CA . GLY A 1 101 ? -12.047 -6.629 19.380 1.00 93.50 101 GLY A CA 1
ATOM 767 C C . GLY A 1 101 ? -12.245 -6.741 17.862 1.00 93.50 101 GLY A C 1
ATOM 768 O O . GLY A 1 101 ? -11.393 -7.282 17.150 1.00 93.50 101 GLY A O 1
ATOM 769 N N . ARG A 1 102 ? -13.331 -6.162 17.329 1.00 93.94 102 ARG A N 1
ATOM 770 C CA . ARG A 1 102 ? -13.559 -6.071 15.876 1.00 93.94 102 ARG A CA 1
ATOM 771 C C . ARG A 1 102 ? -12.514 -5.211 15.170 1.00 93.94 102 ARG A C 1
ATOM 773 O O . ARG A 1 102 ? -12.015 -5.607 14.118 1.00 93.94 102 ARG A O 1
ATOM 780 N N . LYS A 1 103 ? -12.180 -4.046 15.729 1.00 92.81 103 LYS A N 1
ATOM 781 C CA . LYS A 1 103 ? -11.157 -3.150 15.165 1.00 92.81 103 LYS A CA 1
ATOM 782 C C . LYS A 1 103 ? -9.770 -3.784 15.195 1.00 92.81 103 LYS A C 1
ATOM 784 O O . LYS A 1 103 ? -9.064 -3.694 14.196 1.00 92.81 103 LYS A O 1
ATOM 789 N N . ASP A 1 104 ? -9.414 -4.464 16.279 1.00 92.62 104 ASP A N 1
ATOM 790 C CA . ASP A 1 104 ? -8.136 -5.171 16.388 1.00 92.62 104 ASP A CA 1
ATOM 791 C C . ASP A 1 104 ? -8.020 -6.273 15.330 1.00 92.62 104 ASP A C 1
ATOM 793 O O . ASP A 1 104 ? -6.995 -6.380 14.657 1.00 92.62 104 ASP A O 1
ATOM 797 N N . THR A 1 105 ? -9.099 -7.030 15.110 1.00 93.06 105 THR A N 1
ATOM 798 C CA . THR A 1 105 ? -9.160 -8.047 14.047 1.00 93.06 105 THR A CA 1
ATOM 799 C C . THR A 1 105 ? -8.931 -7.418 12.670 1.00 93.06 105 THR A C 1
ATOM 801 O O . THR A 1 105 ? -8.055 -7.859 11.929 1.00 93.06 105 THR A O 1
ATOM 804 N N . LEU A 1 106 ? -9.638 -6.324 12.359 1.00 93.19 106 LEU A N 1
ATOM 805 C CA . LEU A 1 106 ? -9.456 -5.596 11.098 1.00 93.19 106 LEU A CA 1
ATOM 806 C C . LEU A 1 106 ? -8.023 -5.069 10.930 1.00 93.19 106 LEU A C 1
ATOM 808 O O . LEU A 1 106 ? -7.477 -5.115 9.832 1.00 93.19 106 LEU A O 1
ATOM 812 N N . LEU A 1 107 ? -7.389 -4.576 11.996 1.00 91.62 107 LEU A N 1
ATOM 813 C CA . LEU A 1 107 ? -6.001 -4.107 11.938 1.00 91.62 107 LEU A CA 1
ATOM 814 C C . LEU A 1 107 ? -5.024 -5.249 11.637 1.00 91.62 107 LEU A C 1
ATOM 816 O O . LEU A 1 107 ? -4.106 -5.071 10.833 1.00 91.62 107 LEU A O 1
ATOM 820 N N . VAL A 1 108 ? -5.229 -6.416 12.250 1.00 93.31 108 VAL A N 1
ATOM 821 C CA . VAL A 1 108 ? -4.421 -7.615 11.991 1.00 93.31 108 VAL A CA 1
ATOM 822 C C . VAL A 1 108 ? -4.591 -8.091 10.548 1.00 93.31 108 VAL A C 1
ATOM 824 O O . VAL A 1 108 ? -3.596 -8.433 9.913 1.00 93.31 108 VAL A O 1
ATOM 827 N N . GLU A 1 109 ? -5.810 -8.054 10.009 1.00 91.62 109 GLU A N 1
ATOM 828 C CA . GLU A 1 109 ? -6.099 -8.439 8.621 1.00 91.62 109 GLU A CA 1
ATOM 829 C C . GLU A 1 109 ? -5.514 -7.456 7.593 1.00 91.62 109 GLU A C 1
ATOM 831 O O . GLU A 1 109 ? -4.967 -7.877 6.575 1.00 91.62 109 GLU A O 1
ATOM 836 N N . ARG A 1 110 ? -5.574 -6.143 7.854 1.00 92.88 110 ARG A N 1
ATOM 837 C CA . ARG A 1 110 ? -5.134 -5.105 6.897 1.00 92.88 110 ARG A CA 1
ATOM 838 C C . ARG A 1 110 ? -3.627 -4.876 6.866 1.00 92.88 110 ARG A C 1
ATOM 840 O O . ARG A 1 110 ? -3.086 -4.463 5.841 1.00 92.88 110 ARG A O 1
ATOM 847 N N . LYS A 1 111 ? -2.924 -5.133 7.969 1.00 93.44 111 LYS A N 1
ATOM 848 C CA . LYS A 1 111 ? -1.467 -4.959 8.052 1.00 93.44 111 LYS A CA 1
ATOM 849 C C . LYS A 1 111 ? -0.677 -5.746 6.985 1.00 93.44 111 LYS A C 1
ATOM 851 O O . LYS A 1 111 ? 0.169 -5.129 6.339 1.00 93.44 111 LYS A O 1
ATOM 856 N N . PRO A 1 112 ? -0.913 -7.053 6.754 1.00 93.38 112 PRO A N 1
ATOM 857 C CA . PRO A 1 112 ? -0.198 -7.794 5.714 1.00 93.38 112 PRO A CA 1
ATOM 858 C C . PRO A 1 112 ? -0.549 -7.319 4.298 1.00 93.38 112 PRO A C 1
ATOM 860 O O . PRO A 1 112 ? 0.316 -7.336 3.424 1.00 93.38 112 PRO A O 1
ATOM 863 N N . GLU A 1 113 ? -1.781 -6.853 4.060 1.00 93.25 113 GLU A N 1
ATOM 864 C CA . GLU A 1 113 ? -2.164 -6.266 2.768 1.00 93.25 113 GLU A CA 1
ATOM 865 C C . GLU A 1 113 ? -1.338 -5.010 2.464 1.00 93.25 113 GLU A C 1
ATOM 867 O O . GLU A 1 113 ? -0.793 -4.885 1.367 1.0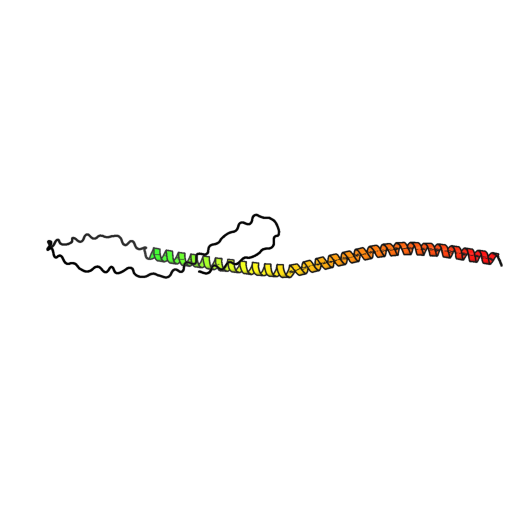0 93.25 113 GLU A O 1
ATOM 872 N N . LEU A 1 114 ? -1.178 -4.119 3.449 1.00 94.31 114 LEU A N 1
ATOM 873 C CA . LEU A 1 114 ? -0.345 -2.922 3.313 1.00 94.31 114 LEU A CA 1
ATOM 874 C C . LEU A 1 114 ? 1.123 -3.274 3.050 1.00 94.31 114 LEU A C 1
ATOM 87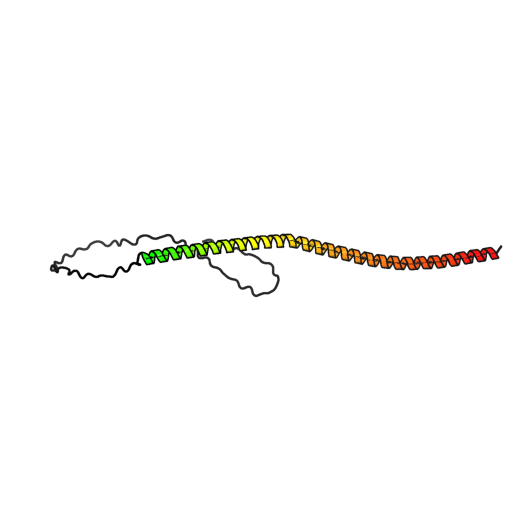6 O O . LEU A 1 114 ? 1.715 -2.742 2.115 1.00 94.31 114 LEU A O 1
ATOM 880 N N . GLN A 1 115 ? 1.684 -4.231 3.795 1.00 94.25 115 GLN A N 1
ATOM 881 C CA . GLN A 1 115 ? 3.063 -4.690 3.579 1.00 94.25 115 GLN A CA 1
ATOM 882 C C . GLN A 1 115 ? 3.269 -5.272 2.174 1.00 94.25 115 GLN A C 1
ATOM 884 O O . GLN A 1 115 ? 4.298 -5.041 1.533 1.00 94.25 115 GLN A O 1
ATOM 889 N N . LYS A 1 116 ? 2.278 -6.009 1.660 1.00 95.81 116 LYS A N 1
ATOM 890 C CA . LYS A 1 116 ? 2.315 -6.537 0.294 1.00 95.81 116 LYS A CA 1
ATOM 891 C C . LYS A 1 116 ? 2.311 -5.410 -0.740 1.00 95.81 116 LYS A C 1
ATOM 893 O O . LYS A 1 116 ? 3.078 -5.472 -1.697 1.00 95.81 116 LYS A O 1
ATOM 898 N N . ILE A 1 117 ? 1.478 -4.387 -0.548 1.00 94.81 117 ILE A N 1
ATOM 899 C CA . ILE A 1 117 ? 1.420 -3.219 -1.439 1.00 94.81 117 ILE A CA 1
ATOM 900 C C . ILE A 1 117 ? 2.756 -2.465 -1.434 1.00 94.81 117 ILE A C 1
ATOM 902 O O . ILE A 1 117 ? 3.268 -2.144 -2.503 1.00 94.81 117 ILE A O 1
ATOM 906 N N . GLU A 1 118 ? 3.349 -2.233 -0.262 1.00 94.88 118 GLU A N 1
ATOM 907 C CA . GLU A 1 118 ? 4.664 -1.585 -0.138 1.00 94.88 118 GLU A CA 1
ATOM 908 C C . GLU A 1 118 ? 5.756 -2.365 -0.878 1.00 94.88 118 GLU A C 1
ATOM 910 O O . GLU A 1 118 ? 6.564 -1.778 -1.602 1.00 94.88 118 GLU A O 1
ATOM 915 N N . THR A 1 119 ? 5.740 -3.694 -0.757 1.00 96.06 119 THR A N 1
ATOM 916 C CA . THR A 1 119 ? 6.698 -4.569 -1.446 1.00 96.06 119 THR A CA 1
ATOM 917 C C . THR A 1 119 ? 6.552 -4.458 -2.965 1.00 96.06 119 THR A C 1
ATOM 919 O O . THR A 1 119 ? 7.532 -4.180 -3.655 1.00 96.06 119 THR A O 1
ATOM 922 N N . LEU A 1 120 ? 5.324 -4.573 -3.484 1.00 96.44 120 LEU A N 1
ATOM 923 C CA . LEU A 1 120 ? 5.043 -4.436 -4.919 1.00 96.44 120 LEU A CA 1
ATOM 924 C C . LEU A 1 120 ? 5.451 -3.059 -5.458 1.00 96.44 120 LEU A C 1
ATOM 926 O O . LEU A 1 120 ? 5.989 -2.956 -6.560 1.00 96.44 120 LEU A O 1
ATOM 930 N N . PHE A 1 121 ? 5.227 -1.998 -4.680 1.00 95.38 121 PHE A N 1
ATOM 931 C CA . PHE A 1 121 ? 5.627 -0.646 -5.063 1.00 95.38 121 PHE A CA 1
ATOM 932 C C . PHE A 1 121 ? 7.156 -0.504 -5.135 1.00 95.38 121 PHE A C 1
ATOM 934 O O . PHE A 1 121 ? 7.685 0.090 -6.076 1.00 95.38 121 PHE A O 1
ATOM 941 N N . SER A 1 122 ? 7.882 -1.092 -4.181 1.00 96.44 122 SER A N 1
ATOM 942 C CA . SER A 1 122 ? 9.350 -1.111 -4.188 1.00 96.44 122 SER A CA 1
ATOM 943 C C . SER A 1 122 ? 9.922 -1.892 -5.377 1.00 96.44 122 SER A C 1
ATOM 945 O O . SER A 1 122 ? 10.882 -1.448 -6.017 1.00 96.44 122 SER A O 1
ATOM 947 N N . GLU A 1 123 ? 9.337 -3.048 -5.691 1.00 96.38 123 GLU A N 1
ATOM 948 C CA . GLU A 1 123 ? 9.728 -3.869 -6.842 1.00 96.38 123 GLU A CA 1
ATOM 949 C C . GLU A 1 123 ? 9.506 -3.119 -8.160 1.00 96.38 123 GLU A C 1
ATOM 951 O O . GLU A 1 123 ? 10.423 -3.024 -8.980 1.00 96.38 123 GLU A O 1
ATOM 956 N N . ALA A 1 124 ? 8.327 -2.514 -8.331 1.00 95.50 124 ALA A N 1
ATOM 957 C CA . ALA A 1 124 ? 7.996 -1.721 -9.512 1.00 95.50 124 ALA A CA 1
ATOM 958 C C . ALA A 1 124 ? 8.955 -0.534 -9.697 1.00 95.50 124 ALA A C 1
ATOM 960 O O . ALA A 1 124 ? 9.432 -0.293 -10.807 1.00 95.50 124 ALA A O 1
ATOM 961 N N . ASN A 1 125 ? 9.307 0.169 -8.617 1.00 95.88 125 ASN A N 1
ATOM 962 C CA . ASN A 1 125 ? 10.265 1.276 -8.683 1.00 95.88 125 ASN A CA 1
ATOM 963 C C . ASN A 1 125 ? 11.668 0.817 -9.093 1.00 95.88 125 ASN A C 1
ATOM 965 O O . ASN A 1 125 ? 12.342 1.500 -9.864 1.00 95.88 125 ASN A O 1
ATOM 969 N N . THR A 1 126 ? 12.103 -0.352 -8.622 1.00 97.25 126 THR A N 1
ATOM 970 C CA . THR A 1 126 ? 13.402 -0.920 -9.006 1.00 97.25 126 THR A CA 1
ATOM 971 C C . THR A 1 126 ? 13.411 -1.311 -10.484 1.00 97.25 126 THR A C 1
ATOM 973 O O . THR A 1 126 ? 14.367 -1.015 -11.201 1.00 97.25 126 THR A O 1
ATOM 976 N N . GLN A 1 127 ? 12.328 -1.922 -10.974 1.00 96.62 127 GLN A N 1
ATOM 977 C CA . GLN A 1 127 ? 12.177 -2.239 -12.397 1.00 96.62 127 GLN A CA 1
ATOM 978 C C . GLN A 1 127 ? 12.175 -0.975 -13.263 1.00 96.62 127 GLN A C 1
ATOM 980 O O . GLN A 1 127 ? 12.874 -0.933 -14.275 1.00 96.62 127 GLN A O 1
ATOM 985 N N . ALA A 1 128 ? 11.459 0.071 -12.845 1.00 95.75 128 ALA A N 1
ATOM 986 C CA . ALA A 1 128 ? 11.441 1.349 -13.549 1.00 95.75 128 ALA A CA 1
ATOM 987 C C . ALA A 1 128 ? 12.840 1.985 -13.612 1.00 95.75 128 ALA A C 1
ATOM 989 O O . ALA A 1 128 ? 13.266 2.426 -14.679 1.00 95.75 128 ALA A O 1
ATOM 990 N N . ALA A 1 129 ? 13.588 1.978 -12.505 1.00 96.25 129 ALA A N 1
ATOM 991 C CA . ALA A 1 129 ? 14.958 2.490 -12.475 1.00 96.25 129 ALA A CA 1
ATOM 992 C C . ALA A 1 129 ? 15.889 1.714 -13.424 1.00 96.25 129 ALA A C 1
ATOM 994 O O . ALA A 1 129 ? 16.666 2.316 -14.168 1.00 96.25 129 ALA A O 1
ATOM 995 N N . ASN A 1 130 ? 15.778 0.383 -13.451 1.00 96.31 130 ASN A N 1
ATOM 996 C CA . ASN A 1 130 ? 16.555 -0.455 -14.365 1.00 96.31 130 ASN A CA 1
ATOM 997 C C . ASN A 1 130 ? 16.213 -0.166 -15.834 1.00 96.31 130 ASN A C 1
ATOM 999 O O . ASN A 1 130 ? 17.124 0.007 -16.643 1.00 96.31 130 ASN A O 1
ATOM 1003 N N . ALA A 1 131 ? 14.925 -0.035 -16.162 1.00 96.88 131 ALA A N 1
ATOM 1004 C CA . ALA A 1 131 ? 14.475 0.289 -17.514 1.00 96.88 131 ALA A CA 1
ATOM 1005 C C . ALA A 1 131 ? 14.978 1.666 -17.981 1.00 96.88 131 ALA A C 1
ATOM 1007 O O . ALA A 1 131 ? 15.379 1.818 -19.133 1.00 96.88 131 ALA A O 1
ATOM 1008 N N . VAL A 1 132 ? 15.017 2.663 -17.090 1.00 97.19 132 VAL A N 1
ATOM 1009 C CA . VAL A 1 132 ? 15.583 3.989 -17.397 1.00 97.19 132 VAL A CA 1
ATOM 1010 C C . VAL A 1 132 ? 17.076 3.894 -17.713 1.00 97.19 132 VAL A C 1
ATOM 1012 O O . VAL A 1 132 ? 17.534 4.479 -18.697 1.00 97.19 132 VAL A O 1
ATOM 1015 N N . ASN A 1 133 ? 17.836 3.133 -16.924 1.00 96.25 133 ASN A N 1
ATOM 1016 C CA . ASN A 1 133 ? 19.266 2.938 -17.167 1.00 96.25 133 ASN A CA 1
ATOM 1017 C C . ASN A 1 133 ? 19.526 2.215 -18.497 1.00 96.25 133 ASN A C 1
ATOM 1019 O O . ASN A 1 133 ? 20.429 2.593 -19.248 1.00 96.25 133 ASN A O 1
ATOM 1023 N N . GLU A 1 134 ? 18.721 1.201 -18.814 1.00 97.56 134 GLU A N 1
ATOM 1024 C CA . GLU A 1 134 ? 18.810 0.482 -20.084 1.00 97.56 134 GLU A CA 1
ATOM 1025 C C . GLU A 1 134 ? 18.448 1.381 -21.272 1.00 97.56 134 GLU A C 1
ATOM 1027 O O . GLU A 1 134 ? 19.190 1.431 -22.254 1.00 97.56 134 GLU A O 1
ATOM 1032 N N . ALA A 1 135 ? 17.379 2.173 -21.159 1.00 96.56 135 ALA A N 1
ATOM 1033 C CA . ALA A 1 135 ? 16.987 3.139 -22.181 1.00 96.56 135 ALA A CA 1
ATOM 1034 C C . ALA A 1 135 ? 18.083 4.187 -22.436 1.00 96.56 135 ALA A C 1
ATOM 1036 O O . ALA A 1 135 ? 18.363 4.517 -23.589 1.00 96.56 135 ALA A O 1
ATOM 1037 N N . ALA A 1 136 ? 18.749 4.674 -21.385 1.00 95.81 136 ALA A N 1
ATOM 1038 C CA . ALA A 1 136 ? 19.872 5.600 -21.521 1.00 95.81 136 ALA A CA 1
ATOM 1039 C C . ALA A 1 136 ? 21.055 4.963 -22.271 1.00 95.81 136 ALA A C 1
ATOM 1041 O O . ALA A 1 136 ? 21.649 5.598 -23.149 1.00 95.81 136 ALA A O 1
ATOM 1042 N N . LYS A 1 137 ? 21.369 3.694 -21.975 1.00 97.25 137 LYS A N 1
ATOM 1043 C CA . LYS A 1 137 ? 22.416 2.942 -22.678 1.00 97.25 137 LYS A CA 1
ATOM 1044 C C . LYS A 1 137 ? 22.074 2.756 -24.157 1.00 97.25 137 LYS A C 1
ATOM 1046 O O . LYS A 1 137 ? 22.881 3.113 -25.012 1.00 97.25 137 LYS A O 1
ATOM 1051 N N . LEU A 1 138 ? 20.867 2.274 -24.452 1.00 97.00 138 LEU A N 1
ATOM 1052 C CA . LEU A 1 138 ? 20.386 2.093 -25.824 1.00 97.00 138 LEU A CA 1
ATOM 1053 C C . LEU A 1 138 ? 20.368 3.416 -26.597 1.00 97.00 138 LEU A C 1
ATOM 1055 O O . LEU A 1 138 ? 20.755 3.450 -27.762 1.00 97.00 138 LEU A O 1
ATOM 1059 N N . GLY A 1 139 ? 19.986 4.519 -25.948 1.00 97.44 139 GLY A N 1
ATOM 1060 C CA . GLY A 1 139 ? 20.050 5.856 -26.534 1.00 97.44 139 GLY A CA 1
ATOM 1061 C C . GLY A 1 139 ? 21.473 6.256 -26.935 1.00 97.44 139 GLY A C 1
ATOM 1062 O O . GLY A 1 139 ? 21.684 6.731 -28.050 1.00 97.44 139 GLY A O 1
ATOM 1063 N N . SER A 1 140 ? 22.461 6.017 -26.065 1.00 96.94 140 SER A N 1
ATOM 1064 C CA . SER A 1 140 ? 23.872 6.288 -26.373 1.00 96.94 140 SER A CA 1
ATOM 1065 C C . SER A 1 140 ? 24.390 5.434 -27.530 1.00 96.94 140 SER A C 1
ATOM 1067 O O . SER A 1 140 ? 25.040 5.956 -28.438 1.00 96.94 140 SER A O 1
ATOM 1069 N N . ASP A 1 141 ? 24.087 4.137 -27.524 1.00 97.94 141 ASP A N 1
ATOM 1070 C CA . ASP A 1 141 ? 24.544 3.222 -28.569 1.00 97.94 141 ASP A CA 1
ATOM 1071 C C . ASP A 1 141 ? 23.892 3.547 -29.922 1.00 97.94 141 ASP A C 1
ATOM 1073 O O . ASP A 1 141 ? 24.572 3.540 -30.948 1.00 97.94 141 ASP A O 1
ATOM 1077 N N . ASN A 1 142 ? 22.620 3.956 -29.935 1.00 98.00 142 ASN A N 1
ATOM 1078 C CA . ASN A 1 142 ? 21.940 4.383 -31.158 1.00 98.00 142 ASN A CA 1
ATOM 1079 C C . ASN A 1 142 ? 22.568 5.652 -31.770 1.00 98.00 142 ASN A C 1
ATOM 1081 O O . ASN A 1 142 ? 22.693 5.754 -32.992 1.00 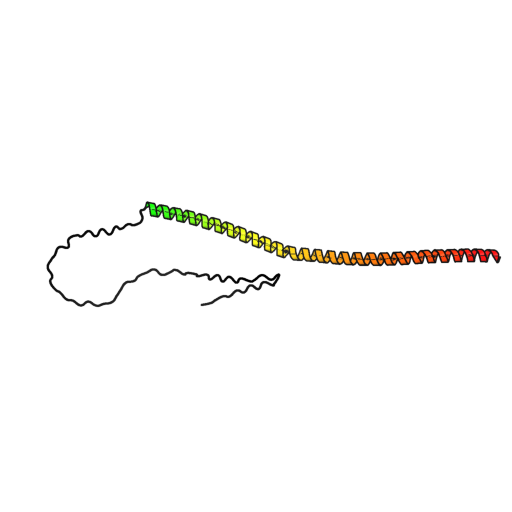98.00 142 ASN A O 1
ATOM 1085 N N . ILE A 1 143 ? 23.018 6.604 -30.940 1.00 97.62 143 ILE A N 1
ATOM 1086 C CA . ILE A 1 143 ? 23.757 7.788 -31.414 1.00 97.62 143 ILE A CA 1
ATOM 1087 C C . ILE A 1 143 ? 25.067 7.364 -32.091 1.00 97.62 143 ILE A C 1
ATOM 1089 O O . ILE A 1 143 ? 25.339 7.804 -33.209 1.00 97.62 143 ILE A O 1
ATOM 1093 N N . LYS A 1 144 ? 25.847 6.473 -31.462 1.00 97.81 144 LYS A N 1
ATOM 1094 C CA . LYS A 1 144 ? 27.114 5.980 -32.034 1.00 97.81 144 LYS A CA 1
ATOM 1095 C C . LYS A 1 144 ? 26.896 5.280 -33.372 1.00 97.81 144 LYS A C 1
ATOM 1097 O O . LYS A 1 144 ? 27.538 5.642 -34.352 1.00 97.81 144 LYS A O 1
ATOM 1102 N N . LEU A 1 145 ? 25.950 4.341 -33.429 1.00 97.94 145 LEU A N 1
ATOM 1103 C CA . LEU A 1 145 ? 25.623 3.608 -34.656 1.00 97.94 145 LEU A CA 1
ATOM 1104 C C . LEU A 1 145 ? 25.156 4.552 -35.770 1.00 97.94 145 LEU A C 1
ATOM 1106 O O . LEU A 1 145 ? 25.529 4.389 -36.931 1.00 97.94 145 LEU A O 1
ATOM 1110 N N . THR A 1 146 ? 24.380 5.580 -35.422 1.00 98.12 146 THR A N 1
ATOM 1111 C CA . THR A 1 146 ? 23.954 6.610 -36.376 1.00 98.12 146 THR A CA 1
ATOM 1112 C C . THR A 1 146 ? 25.150 7.369 -36.957 1.00 98.12 146 THR A C 1
ATOM 1114 O O . THR A 1 146 ? 25.182 7.652 -38.158 1.00 98.12 146 THR A O 1
ATOM 1117 N N . ASP A 1 147 ? 26.146 7.705 -36.140 1.00 97.94 147 ASP A N 1
ATOM 1118 C CA . ASP A 1 147 ? 27.342 8.405 -36.607 1.00 97.94 147 ASP A CA 1
ATOM 1119 C C . ASP A 1 147 ? 28.278 7.498 -37.418 1.00 97.94 147 ASP A C 1
ATOM 1121 O O . ASP A 1 147 ? 28.792 7.933 -38.455 1.00 97.94 147 ASP A O 1
ATOM 1125 N N . GLU A 1 148 ? 28.428 6.231 -37.027 1.00 97.75 148 GLU A N 1
ATOM 1126 C CA . GLU A 1 148 ? 29.142 5.211 -37.807 1.00 97.75 148 GLU A CA 1
ATOM 1127 C C . GLU A 1 148 ? 28.522 5.039 -39.200 1.00 97.75 148 GLU A C 1
ATOM 1129 O O . GLU A 1 148 ? 29.238 5.098 -40.203 1.00 97.75 148 GLU A O 1
ATOM 1134 N N . LEU A 1 149 ? 27.190 4.951 -39.294 1.00 97.81 149 LEU A N 1
ATOM 1135 C CA . LEU A 1 149 ? 26.472 4.886 -40.572 1.00 97.81 149 LEU A CA 1
ATOM 1136 C C . LEU A 1 149 ? 26.725 6.121 -41.447 1.00 97.81 149 LEU A C 1
ATOM 1138 O O . LEU A 1 149 ? 26.979 5.994 -42.647 1.00 97.81 149 LEU A O 1
ATOM 1142 N N . LYS A 1 150 ? 26.717 7.330 -40.871 1.00 97.75 150 LYS A N 1
ATOM 1143 C CA . LYS A 1 150 ? 27.050 8.558 -41.621 1.00 97.75 150 LYS A CA 1
ATOM 1144 C C . LYS A 1 150 ? 28.490 8.550 -42.134 1.00 97.75 150 LYS A C 1
ATOM 1146 O O . LYS A 1 150 ? 28.770 9.132 -43.185 1.00 97.75 150 LYS A O 1
ATOM 1151 N N . ILE A 1 151 ? 29.432 7.985 -41.381 1.00 97.56 151 ILE A N 1
ATOM 1152 C CA . ILE A 1 151 ? 30.832 7.871 -41.809 1.00 97.56 151 ILE A CA 1
ATOM 1153 C C . ILE A 1 151 ? 30.945 6.853 -42.946 1.00 97.56 151 ILE A C 1
ATOM 1155 O O . ILE A 1 151 ? 31.506 7.198 -43.987 1.00 97.56 151 ILE A O 1
ATOM 1159 N N . ALA A 1 152 ? 30.361 5.665 -42.786 1.00 97.44 152 ALA A N 1
ATOM 1160 C CA . ALA A 1 152 ? 30.363 4.615 -43.801 1.00 97.44 152 ALA A CA 1
ATOM 1161 C C . ALA A 1 152 ? 29.751 5.103 -45.124 1.00 97.44 152 ALA A C 1
ATOM 1163 O O . ALA A 1 152 ? 30.378 4.976 -46.174 1.00 97.44 152 ALA A O 1
ATOM 1164 N N . ASN A 1 153 ? 28.600 5.782 -45.075 1.00 97.62 153 ASN A N 1
ATOM 1165 C CA . ASN A 1 153 ? 27.965 6.350 -46.270 1.00 97.62 153 ASN A CA 1
ATOM 1166 C C . ASN A 1 153 ? 28.855 7.388 -46.972 1.00 97.62 153 ASN A C 1
ATOM 1168 O O . ASN A 1 153 ? 28.936 7.415 -48.198 1.00 97.62 153 ASN A O 1
ATOM 1172 N N . ARG A 1 154 ? 29.569 8.232 -46.213 1.00 96.38 154 ARG A N 1
ATOM 1173 C CA . ARG A 1 154 ? 30.520 9.197 -46.795 1.00 96.38 154 ARG A CA 1
ATOM 1174 C C . ARG A 1 154 ? 31.725 8.513 -47.435 1.00 96.38 154 ARG A C 1
ATOM 1176 O O . ARG A 1 154 ? 32.224 9.001 -48.445 1.00 96.38 154 ARG A O 1
ATOM 1183 N N . GLN A 1 155 ? 32.217 7.425 -46.849 1.00 96.50 155 GLN A N 1
ATOM 1184 C CA . GLN A 1 155 ? 33.316 6.644 -47.420 1.00 96.50 155 GLN A CA 1
ATOM 1185 C C . GLN A 1 155 ? 32.886 5.943 -48.710 1.00 96.50 155 GLN A C 1
ATOM 1187 O O . GLN A 1 155 ? 33.625 5.994 -49.690 1.00 96.50 155 GLN A O 1
ATOM 1192 N N . LEU A 1 156 ? 31.681 5.373 -48.729 1.00 95.88 156 LEU A N 1
ATOM 1193 C CA . LEU A 1 156 ? 31.108 4.720 -49.902 1.00 95.88 156 LEU A CA 1
ATOM 1194 C C . LEU A 1 156 ? 30.948 5.704 -51.069 1.00 95.88 156 LEU A C 1
ATOM 1196 O O . LEU A 1 156 ? 31.492 5.457 -52.139 1.00 95.88 156 LEU A O 1
ATOM 1200 N N . ALA A 1 157 ? 30.358 6.880 -50.831 1.00 94.81 157 ALA A N 1
ATOM 1201 C CA . ALA A 1 157 ? 30.231 7.918 -51.859 1.00 94.81 157 ALA A CA 1
ATOM 1202 C C . ALA A 1 157 ? 31.593 8.375 -52.426 1.00 94.81 157 ALA A C 1
ATOM 1204 O O . ALA A 1 157 ? 31.736 8.631 -53.621 1.00 94.81 157 ALA A O 1
ATOM 1205 N N . ARG A 1 158 ? 32.631 8.462 -51.578 1.00 93.25 158 ARG A N 1
ATOM 1206 C CA . ARG A 1 158 ? 33.998 8.775 -52.033 1.00 93.25 158 ARG A CA 1
ATOM 1207 C C . ARG A 1 158 ? 34.585 7.655 -52.886 1.00 93.25 158 ARG A C 1
ATOM 1209 O O . ARG A 1 158 ? 35.201 7.949 -53.910 1.00 93.25 158 ARG A O 1
ATOM 1216 N N . ALA A 1 159 ? 34.403 6.401 -52.479 1.00 92.38 159 ALA A N 1
ATOM 1217 C CA . ALA A 1 159 ? 34.866 5.247 -53.241 1.00 92.38 159 ALA A CA 1
ATOM 1218 C C . ALA A 1 159 ? 34.194 5.184 -54.623 1.00 92.38 159 ALA A C 1
ATOM 1220 O O . ALA A 1 159 ? 34.898 5.042 -55.618 1.00 92.38 159 ALA A O 1
ATOM 1221 N N . GLU A 1 160 ? 32.878 5.402 -54.697 1.00 92.31 160 GLU A N 1
ATOM 1222 C CA . GLU A 1 160 ? 32.124 5.482 -55.958 1.00 92.31 160 GLU A CA 1
ATOM 1223 C C . GLU A 1 160 ? 32.654 6.597 -56.867 1.00 92.31 160 GLU A C 1
ATOM 1225 O O . GLU A 1 160 ? 32.955 6.359 -58.035 1.00 92.31 160 GLU A O 1
ATOM 1230 N N . SER A 1 161 ? 32.856 7.801 -56.320 1.00 89.31 161 SER A N 1
ATOM 1231 C CA . SER A 1 161 ? 33.418 8.913 -57.099 1.00 89.31 161 SER A CA 1
ATOM 1232 C C . SER A 1 161 ? 34.843 8.642 -57.595 1.00 89.31 161 SER A C 1
ATOM 1234 O O . SER A 1 161 ? 35.199 9.075 -58.684 1.00 89.31 161 SER A O 1
ATOM 1236 N N . SER A 1 162 ? 35.654 7.910 -56.824 1.00 87.12 162 SER A N 1
ATOM 1237 C CA . SER A 1 162 ? 37.030 7.577 -57.210 1.00 87.12 162 SER A CA 1
ATOM 1238 C C . SER A 1 162 ? 37.067 6.493 -58.286 1.00 87.12 162 SER A C 1
ATOM 1240 O O . SER A 1 162 ? 37.905 6.555 -59.179 1.00 87.12 162 SER A O 1
ATOM 1242 N N . ALA A 1 163 ? 36.149 5.525 -58.221 1.00 82.88 163 ALA A N 1
ATOM 1243 C CA . ALA A 1 163 ? 36.013 4.483 -59.231 1.00 82.88 163 ALA A CA 1
ATOM 1244 C C . ALA A 1 163 ? 35.579 5.061 -60.588 1.00 82.88 163 ALA A C 1
ATOM 1246 O O . ALA A 1 163 ? 36.170 4.713 -61.602 1.00 82.88 163 ALA A O 1
ATOM 1247 N N . LEU A 1 164 ? 34.637 6.011 -60.596 1.00 78.12 164 LEU A N 1
ATOM 1248 C CA . LEU A 1 164 ? 34.170 6.694 -61.814 1.00 78.12 164 LEU A CA 1
ATOM 1249 C C . LEU A 1 164 ? 35.237 7.556 -62.510 1.00 78.12 164 LEU A C 1
ATOM 1251 O O . LEU A 1 164 ? 35.095 7.855 -63.687 1.00 78.12 164 LEU A O 1
ATOM 1255 N N . VAL A 1 165 ? 36.270 8.005 -61.791 1.00 74.62 165 VAL A N 1
ATOM 1256 C CA . VAL A 1 165 ? 37.386 8.793 -62.357 1.00 74.62 165 VAL A CA 1
ATOM 1257 C C . VAL A 1 165 ? 38.512 7.890 -62.882 1.00 74.62 165 VAL A C 1
ATOM 1259 O O . VAL A 1 165 ? 39.378 8.356 -63.620 1.00 74.62 165 VAL A O 1
ATOM 1262 N N . ALA A 1 166 ? 38.534 6.618 -62.477 1.00 69.81 166 ALA A N 1
ATOM 1263 C CA . ALA A 1 166 ? 39.538 5.643 -62.897 1.00 69.81 166 ALA A CA 1
ATOM 1264 C C . ALA A 1 166 ? 39.152 4.867 -64.176 1.00 69.81 166 ALA A C 1
ATOM 1266 O O . ALA A 1 166 ? 40.021 4.198 -64.737 1.00 69.81 166 ALA A O 1
ATOM 1267 N N . GLU A 1 167 ? 37.889 4.952 -64.614 1.00 54.19 167 GLU A N 1
ATOM 1268 C CA . GLU A 1 167 ? 37.400 4.524 -65.941 1.00 54.19 167 GLU A CA 1
ATOM 1269 C C . GLU A 1 167 ? 37.592 5.620 -67.000 1.00 54.19 167 GLU A C 1
ATOM 1271 O O . GLU A 1 167 ? 37.926 5.256 -68.152 1.00 54.19 167 GLU A O 1
#